Protein AF-A0A8I1T582-F1 (afdb_monomer_lite)

Radius of gyration: 15.67 Å; chains: 1; bounding box: 35×23×48 Å

pLDDT: mean 79.64, std 18.96, range [36.06, 96.5]

Structure (mmCIF, N/CA/C/O backbone):
data_AF-A0A8I1T582-F1
#
_entry.id   AF-A0A8I1T582-F1
#
loop_
_atom_site.group_PDB
_atom_site.id
_atom_site.type_symbol
_atom_site.label_atom_id
_atom_site.label_alt_id
_atom_site.label_comp_id
_atom_site.label_asym_id
_atom_site.label_entity_id
_atom_site.label_seq_id
_atom_site.pdbx_PDB_ins_code
_atom_site.Cartn_x
_atom_site.Cartn_y
_atom_site.Cartn_z
_atom_site.occupancy
_atom_site.B_iso_or_equiv
_atom_site.auth_seq_id
_atom_site.auth_comp_id
_atom_site.auth_asym_id
_atom_site.auth_atom_id
_atom_site.pdbx_PDB_model_num
ATOM 1 N N . MET A 1 1 ? -19.667 -15.562 11.811 1.00 36.06 1 MET A N 1
ATOM 2 C CA . MET A 1 1 ? -19.810 -14.382 12.689 1.00 36.06 1 MET A CA 1
ATOM 3 C C . MET A 1 1 ? -19.505 -13.173 11.829 1.00 36.06 1 MET A C 1
ATOM 5 O O . MET A 1 1 ? -18.399 -13.089 11.318 1.0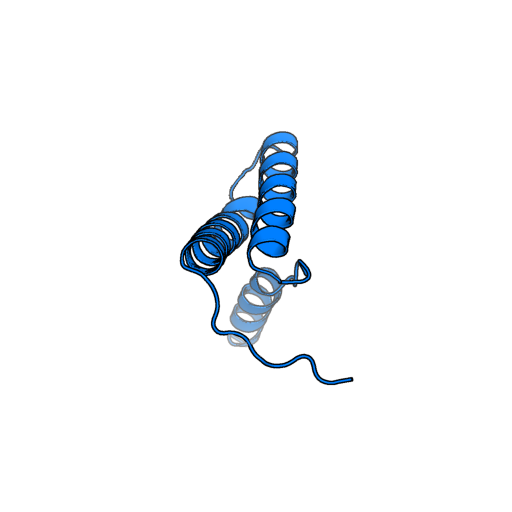0 36.06 1 MET A O 1
ATOM 9 N N . ARG A 1 2 ? -20.511 -12.347 11.535 1.00 45.03 2 ARG A N 1
ATOM 10 C CA . ARG A 1 2 ? -20.349 -11.130 10.733 1.00 45.03 2 ARG A CA 1
ATOM 11 C C . ARG A 1 2 ? -19.971 -10.041 11.734 1.00 45.03 2 ARG A C 1
ATOM 13 O O . ARG A 1 2 ? -20.805 -9.689 12.564 1.00 45.03 2 ARG A O 1
ATOM 20 N N . SER A 1 3 ? -18.700 -9.654 11.768 1.00 50.25 3 SER A N 1
ATOM 21 C CA . SER A 1 3 ? -18.242 -8.561 12.625 1.00 50.25 3 SER A CA 1
ATOM 22 C C . SER A 1 3 ? -19.044 -7.310 12.283 1.00 50.25 3 SER A C 1
ATOM 24 O O . SER A 1 3 ? -19.288 -7.042 11.109 1.00 50.25 3 SER A O 1
ATOM 26 N N . SER A 1 4 ? -19.504 -6.605 13.313 1.00 58.25 4 SER A N 1
ATOM 27 C CA . SER A 1 4 ? -20.115 -5.283 13.198 1.00 58.25 4 SER A CA 1
ATOM 28 C C . SER A 1 4 ? -19.219 -4.407 12.322 1.00 58.25 4 SER A C 1
ATOM 30 O O . SER A 1 4 ? -18.039 -4.267 12.634 1.00 58.25 4 SER A O 1
ATOM 32 N N . GLU A 1 5 ? -19.748 -3.874 11.221 1.00 65.19 5 GLU A N 1
ATOM 33 C CA . GLU A 1 5 ? -19.037 -2.932 10.352 1.00 65.19 5 GLU A CA 1
ATOM 34 C C . GLU A 1 5 ? -18.880 -1.616 11.128 1.00 65.19 5 GLU A C 1
ATOM 36 O O . GLU A 1 5 ? -19.736 -0.737 11.071 1.00 65.19 5 GLU A O 1
ATOM 41 N N . CYS A 1 6 ? -17.831 -1.515 11.951 1.00 74.50 6 CYS A N 1
ATOM 42 C CA . CYS A 1 6 ? -17.360 -0.221 12.430 1.00 74.50 6 CYS A CA 1
ATOM 43 C C . CYS A 1 6 ? -16.920 0.594 11.215 1.00 74.50 6 CYS A C 1
ATOM 45 O O . CYS A 1 6 ? -16.274 0.060 10.311 1.00 74.50 6 CYS A O 1
ATOM 47 N N . GLU A 1 7 ? -17.277 1.876 11.192 1.00 85.12 7 GLU A N 1
ATOM 48 C CA . GLU A 1 7 ? -16.772 2.779 10.164 1.00 85.12 7 GLU A CA 1
ATOM 49 C C . GLU A 1 7 ? -15.239 2.845 10.233 1.00 85.12 7 GLU A C 1
ATOM 51 O O . GLU A 1 7 ? -14.685 2.857 11.339 1.00 85.12 7 GLU A O 1
ATOM 56 N N . PRO A 1 8 ? -14.556 2.882 9.075 1.00 86.12 8 PRO A N 1
ATOM 57 C CA . PRO A 1 8 ? -13.109 2.966 9.045 1.00 86.12 8 PRO A CA 1
ATOM 58 C C . PRO A 1 8 ? -12.646 4.289 9.657 1.00 86.12 8 PRO A C 1
ATOM 60 O O . PRO A 1 8 ? -13.190 5.363 9.389 1.00 86.12 8 PRO A O 1
ATOM 63 N N . THR A 1 9 ? -11.612 4.202 10.476 1.00 93.31 9 THR A N 1
ATOM 64 C CA . THR A 1 9 ? -10.909 5.338 11.062 1.00 93.31 9 THR A CA 1
ATOM 65 C C . THR A 1 9 ? -10.194 6.164 9.989 1.00 93.31 9 THR A C 1
ATOM 67 O O . THR A 1 9 ? -9.916 5.696 8.884 1.00 93.31 9 THR A O 1
ATOM 70 N N . SER A 1 10 ? -9.836 7.407 10.328 1.00 94.38 10 SER A N 1
ATOM 71 C CA . SER A 1 10 ? -9.025 8.260 9.444 1.00 94.38 10 SER A CA 1
ATOM 72 C C . SER A 1 10 ? -7.695 7.602 9.057 1.00 94.38 10 SER A C 1
ATOM 74 O O . SER A 1 10 ? -7.230 7.784 7.933 1.00 94.38 10 SER A O 1
ATOM 76 N N . ASP A 1 11 ? -7.098 6.833 9.970 1.00 93.69 11 ASP A N 1
ATOM 77 C CA . ASP A 1 11 ? -5.828 6.144 9.740 1.00 93.69 11 ASP A CA 1
ATOM 78 C C . ASP A 1 11 ? -6.003 4.967 8.771 1.00 93.69 11 ASP A C 1
ATOM 80 O O . ASP A 1 11 ? -5.183 4.787 7.875 1.00 93.69 11 ASP A O 1
ATOM 84 N N . GLU A 1 12 ? -7.100 4.210 8.884 1.00 93.88 12 GLU A N 1
ATOM 85 C CA . GLU A 1 12 ? -7.435 3.128 7.946 1.00 93.88 12 GLU A CA 1
ATOM 86 C C . GLU A 1 12 ? -7.710 3.662 6.533 1.00 93.88 12 GLU A C 1
ATOM 88 O O . GLU A 1 12 ? -7.285 3.056 5.546 1.00 93.88 12 GLU A O 1
ATOM 93 N N . ILE A 1 13 ? -8.370 4.822 6.419 1.00 94.75 13 ILE A N 1
ATOM 94 C CA . ILE A 1 13 ? -8.601 5.488 5.129 1.00 94.75 13 ILE A CA 1
ATOM 95 C C . ILE A 1 13 ? -7.266 5.891 4.492 1.00 94.75 13 ILE A C 1
ATOM 97 O O . ILE A 1 13 ? -7.027 5.557 3.333 1.00 94.75 13 ILE A O 1
ATOM 101 N N . MET A 1 14 ? -6.383 6.547 5.250 1.00 96.50 14 MET A N 1
ATOM 102 C CA . MET A 1 14 ? -5.062 6.951 4.759 1.00 96.50 14 MET A CA 1
ATOM 103 C C . MET A 1 14 ? -4.201 5.738 4.384 1.00 96.50 14 MET A C 1
ATOM 105 O O . MET A 1 14 ? -3.554 5.728 3.337 1.00 96.50 14 MET A O 1
ATOM 109 N N . ALA A 1 15 ? -4.211 4.691 5.209 1.00 95.94 15 ALA A N 1
ATOM 110 C CA . ALA A 1 15 ? -3.479 3.462 4.937 1.00 95.94 15 ALA A CA 1
ATOM 111 C C . ALA A 1 15 ? -3.941 2.800 3.633 1.00 95.94 15 ALA A C 1
ATOM 113 O O . ALA A 1 15 ? -3.109 2.322 2.859 1.00 95.94 15 ALA A O 1
ATOM 114 N N . ARG A 1 16 ? -5.249 2.827 3.345 1.00 94.19 16 ARG A N 1
ATOM 115 C CA . ARG A 1 16 ? -5.795 2.333 2.077 1.00 94.19 16 ARG A CA 1
ATOM 116 C C . ARG A 1 16 ? -5.276 3.138 0.888 1.00 94.19 16 ARG A C 1
ATOM 118 O O . ARG A 1 16 ? -4.816 2.534 -0.074 1.00 94.19 16 ARG A O 1
ATOM 125 N N . GLU A 1 17 ? -5.299 4.467 0.964 1.00 95.69 17 GLU A N 1
ATOM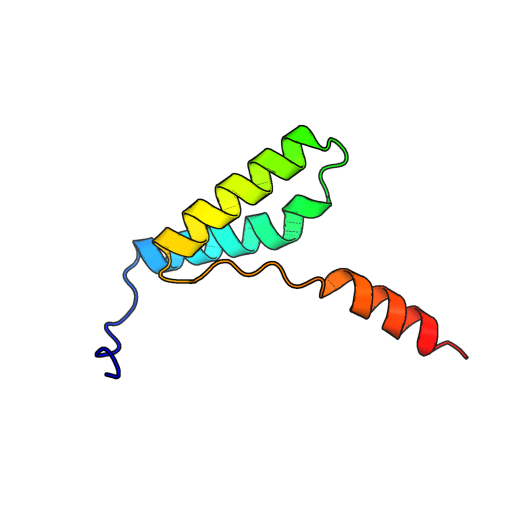 126 C CA . GLU A 1 17 ? -4.799 5.335 -0.114 1.00 95.69 17 GLU A CA 1
ATOM 127 C C . GLU A 1 17 ? -3.313 5.078 -0.412 1.00 95.69 17 GLU A C 1
ATOM 129 O O . GLU A 1 17 ? -2.905 5.005 -1.573 1.00 95.69 17 GLU A O 1
ATOM 134 N N . ILE A 1 18 ? -2.500 4.874 0.631 1.00 95.19 18 ILE A N 1
ATOM 135 C CA . ILE A 1 18 ? -1.082 4.527 0.477 1.00 95.19 18 ILE A CA 1
ATOM 136 C C . ILE A 1 18 ? -0.930 3.141 -0.162 1.00 95.19 18 ILE A C 1
ATOM 138 O O . ILE A 1 18 ? -0.121 2.973 -1.078 1.00 95.19 18 ILE A O 1
ATOM 142 N N . ALA A 1 19 ? -1.700 2.146 0.290 1.00 94.12 19 ALA A N 1
ATOM 143 C CA . ALA A 1 19 ? -1.652 0.799 -0.271 1.00 94.12 19 ALA A CA 1
ATOM 144 C C . ALA A 1 19 ? -2.013 0.795 -1.767 1.00 94.12 19 ALA A C 1
ATOM 146 O O . ALA A 1 19 ? -1.290 0.198 -2.564 1.00 94.12 19 ALA A O 1
ATOM 147 N N . GLU A 1 20 ? -3.076 1.501 -2.161 1.00 90.69 20 GLU A N 1
ATOM 148 C CA . GLU A 1 20 ? -3.483 1.659 -3.564 1.00 90.69 20 GLU A CA 1
ATOM 149 C C . GLU A 1 20 ? -2.386 2.349 -4.388 1.00 90.69 20 GLU A C 1
ATOM 151 O O . GLU A 1 20 ? -1.970 1.832 -5.426 1.00 90.69 20 GLU A O 1
ATOM 156 N N . PHE A 1 21 ? -1.821 3.448 -3.875 1.00 92.62 21 PHE A N 1
ATOM 157 C CA . PHE A 1 21 ? -0.730 4.164 -4.539 1.00 92.62 21 PHE A CA 1
ATOM 158 C C . PHE A 1 21 ? 0.498 3.278 -4.800 1.00 92.62 21 PHE A C 1
ATOM 160 O O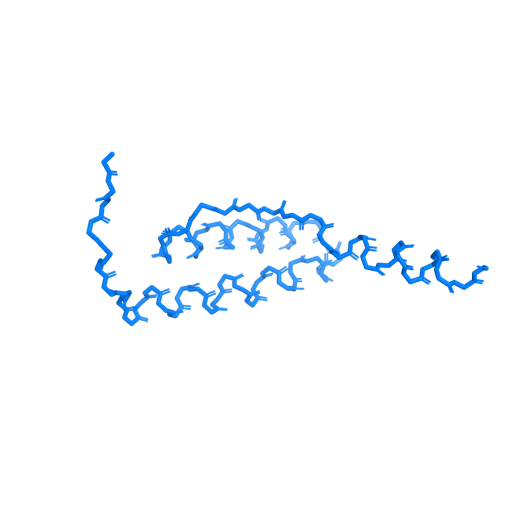 . PHE A 1 21 ? 1.115 3.361 -5.868 1.00 92.62 21 PHE A O 1
ATOM 167 N N . ILE A 1 22 ? 0.872 2.447 -3.821 1.00 92.31 22 ILE A N 1
ATOM 168 C CA . ILE A 1 22 ? 2.004 1.528 -3.945 1.00 92.31 22 ILE A CA 1
ATOM 169 C C . ILE A 1 22 ? 1.668 0.396 -4.918 1.00 92.31 22 ILE A C 1
ATOM 171 O O . ILE A 1 22 ? 2.513 0.059 -5.744 1.00 92.31 22 ILE A O 1
ATOM 175 N N . ALA A 1 23 ? 0.465 -0.182 -4.850 1.00 89.69 23 ALA A N 1
ATOM 176 C CA . ALA A 1 23 ? 0.051 -1.277 -5.728 1.00 89.69 23 ALA A CA 1
ATOM 177 C C . ALA A 1 23 ? 0.119 -0.882 -7.212 1.00 89.69 23 ALA A C 1
ATOM 179 O O . ALA A 1 23 ? 0.640 -1.655 -8.020 1.00 89.69 23 ALA A O 1
ATOM 180 N N . ASP A 1 24 ? -0.315 0.337 -7.539 1.00 88.62 24 ASP A N 1
ATOM 181 C CA . ASP A 1 24 ? -0.276 0.877 -8.902 1.00 88.62 24 ASP A CA 1
ATOM 182 C C . ASP A 1 24 ? 1.154 1.033 -9.438 1.00 88.62 24 ASP A C 1
ATOM 184 O O . ASP A 1 24 ? 1.396 0.848 -10.628 1.00 88.62 24 ASP A O 1
ATOM 188 N N . ARG A 1 25 ? 2.119 1.355 -8.566 1.00 88.94 25 ARG A N 1
ATOM 189 C CA . ARG A 1 25 ? 3.493 1.724 -8.960 1.00 88.94 25 ARG A CA 1
ATOM 190 C C . ARG A 1 25 ? 4.542 0.658 -8.700 1.00 88.94 25 ARG A C 1
ATOM 192 O O . ARG A 1 25 ? 5.638 0.732 -9.251 1.00 88.94 25 ARG A O 1
ATOM 199 N N . ALA A 1 26 ? 4.258 -0.337 -7.863 1.00 90.56 26 ALA A N 1
ATOM 200 C CA . ALA A 1 26 ? 5.244 -1.340 -7.470 1.00 90.56 26 ALA A CA 1
ATOM 201 C C . ALA A 1 26 ? 5.854 -2.047 -8.693 1.00 90.56 26 ALA A C 1
ATOM 203 O O . ALA A 1 26 ? 7.036 -2.396 -8.691 1.00 90.56 26 ALA A O 1
ATOM 204 N N . PHE A 1 27 ? 5.073 -2.219 -9.763 1.00 87.19 27 PHE A N 1
ATOM 205 C CA . PHE A 1 27 ? 5.529 -2.861 -10.994 1.00 87.19 27 PHE A CA 1
ATOM 206 C C . PHE A 1 27 ? 6.335 -1.950 -11.933 1.00 87.19 27 PHE A C 1
ATOM 208 O O . PHE A 1 27 ? 7.054 -2.490 -12.781 1.00 87.19 27 PHE A O 1
ATOM 215 N N . ASP A 1 28 ? 6.317 -0.631 -11.722 1.00 90.25 28 ASP A N 1
ATOM 216 C CA . ASP A 1 28 ? 7.111 0.344 -12.484 1.00 90.25 28 ASP A CA 1
ATOM 217 C C . ASP A 1 28 ? 8.596 0.311 -12.095 1.00 90.25 28 ASP A C 1
ATOM 219 O O . ASP A 1 28 ? 9.472 0.701 -12.873 1.00 90.25 28 ASP A O 1
ATOM 223 N N . PHE A 1 29 ? 8.918 -0.187 -10.896 1.00 87.88 29 PHE A N 1
ATOM 224 C CA . PHE A 1 29 ? 10.302 -0.350 -10.466 1.00 87.88 29 PHE A CA 1
ATOM 225 C C . PHE A 1 29 ? 11.003 -1.423 -11.296 1.00 87.88 29 PHE A C 1
ATOM 227 O O . PHE A 1 29 ? 10.776 -2.617 -11.112 1.00 87.88 29 PHE A O 1
ATOM 234 N N . TRP A 1 30 ? 11.929 -1.012 -12.164 1.00 90.44 30 TRP A N 1
ATOM 235 C CA . TRP A 1 30 ? 12.754 -1.942 -12.940 1.00 90.44 30 TRP A CA 1
ATOM 236 C C . TRP A 1 30 ? 13.621 -2.834 -12.038 1.00 90.44 30 TRP A C 1
ATOM 238 O O . TRP A 1 30 ? 13.722 -4.044 -12.254 1.00 90.44 30 TRP A O 1
ATOM 248 N N . HIS A 1 31 ? 14.205 -2.251 -10.986 1.00 95.56 31 HIS A N 1
ATOM 249 C CA . HIS A 1 31 ? 15.055 -2.971 -10.043 1.00 95.56 31 HIS A CA 1
ATOM 250 C C . HIS A 1 31 ? 14.226 -3.885 -9.134 1.00 95.56 31 HIS A C 1
ATOM 252 O O . HIS A 1 31 ? 13.306 -3.442 -8.443 1.00 95.56 31 HIS A O 1
ATOM 258 N N . HIS A 1 32 ? 14.570 -5.172 -9.113 1.00 92.50 32 HIS A N 1
ATOM 259 C CA . HIS A 1 32 ? 13.812 -6.193 -8.390 1.00 92.50 32 HIS A CA 1
ATOM 260 C C . HIS A 1 32 ? 13.802 -5.965 -6.871 1.00 92.50 32 HIS A C 1
ATOM 262 O O . HIS A 1 32 ? 12.773 -6.195 -6.244 1.00 92.50 32 HIS A O 1
ATOM 268 N N . GLU A 1 33 ? 14.893 -5.459 -6.285 1.00 96.19 33 GLU A N 1
ATOM 269 C CA . GLU A 1 33 ? 14.936 -5.142 -4.848 1.00 96.19 33 GLU A CA 1
ATOM 270 C C . GLU A 1 33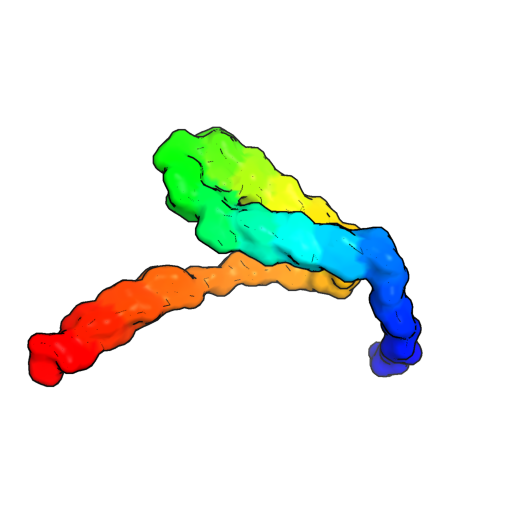 ? 13.982 -3.997 -4.488 1.00 96.19 33 GLU A C 1
ATOM 272 O O . GLU A 1 33 ? 13.219 -4.116 -3.534 1.00 96.19 33 GLU A O 1
ATOM 277 N N . CYS A 1 34 ? 13.944 -2.928 -5.292 1.00 93.06 34 CYS A N 1
ATOM 278 C CA . CYS A 1 34 ? 13.033 -1.802 -5.072 1.00 93.06 34 CYS A CA 1
ATOM 279 C C . CYS A 1 34 ? 11.571 -2.243 -5.187 1.00 93.06 34 CYS A C 1
ATOM 281 O O . CYS A 1 34 ? 10.740 -1.865 -4.366 1.00 93.06 34 CYS A O 1
ATOM 283 N N . ARG A 1 35 ? 11.270 -3.104 -6.166 1.00 93.94 35 ARG A N 1
ATOM 284 C CA . ARG A 1 35 ? 9.952 -3.731 -6.305 1.00 93.94 35 ARG A CA 1
ATOM 285 C C . ARG A 1 35 ? 9.596 -4.578 -5.082 1.00 93.94 35 ARG A C 1
ATOM 287 O O . ARG A 1 35 ? 8.481 -4.477 -4.585 1.00 93.94 35 ARG A O 1
ATOM 294 N N . ALA A 1 36 ? 10.519 -5.400 -4.585 1.00 93.19 36 ALA A N 1
ATOM 295 C CA . ALA A 1 36 ? 10.284 -6.226 -3.402 1.00 93.19 36 ALA A CA 1
ATOM 296 C C . ALA A 1 36 ? 10.010 -5.376 -2.151 1.00 93.19 36 ALA A C 1
ATOM 298 O O . ALA A 1 36 ? 9.127 -5.717 -1.362 1.00 93.19 36 ALA A O 1
ATOM 299 N N . TRP A 1 37 ? 10.722 -4.257 -1.992 1.00 95.19 37 TRP A N 1
ATOM 300 C CA . TRP A 1 37 ? 10.473 -3.302 -0.911 1.00 95.19 37 TRP A CA 1
ATOM 301 C C . TRP A 1 37 ? 9.096 -2.653 -1.048 1.00 95.19 37 TRP A C 1
ATOM 303 O O . TRP A 1 37 ? 8.314 -2.719 -0.107 1.00 95.19 37 TRP A O 1
ATOM 313 N N . ALA A 1 38 ? 8.741 -2.155 -2.236 1.00 93.94 38 ALA A N 1
ATOM 314 C CA . ALA A 1 38 ? 7.416 -1.590 -2.490 1.00 93.94 38 ALA A CA 1
ATOM 315 C C . ALA A 1 38 ? 6.290 -2.596 -2.186 1.00 93.94 38 ALA A C 1
ATOM 317 O O . ALA A 1 38 ? 5.330 -2.272 -1.497 1.00 93.94 38 ALA A O 1
ATOM 318 N N . LEU A 1 39 ? 6.419 -3.852 -2.624 1.00 93.12 39 LEU A N 1
ATOM 319 C CA . LEU A 1 39 ? 5.423 -4.890 -2.328 1.00 93.12 39 LEU A CA 1
ATOM 320 C C . LEU A 1 39 ? 5.353 -5.250 -0.834 1.00 93.12 39 LEU A C 1
ATOM 322 O O . LEU A 1 39 ? 4.288 -5.632 -0.343 1.00 93.12 39 LEU A O 1
ATOM 326 N N . SER A 1 40 ? 6.467 -5.130 -0.111 1.00 94.50 40 SER A N 1
ATOM 327 C CA . SER A 1 40 ? 6.491 -5.331 1.341 1.00 94.50 40 SER A CA 1
ATOM 328 C C . SER A 1 40 ? 5.755 -4.198 2.056 1.00 94.50 40 SER A C 1
ATOM 330 O O . SER A 1 40 ? 4.927 -4.475 2.923 1.00 94.50 40 SER A O 1
ATOM 332 N N . ASP A 1 41 ? 5.972 -2.952 1.632 1.00 93.31 41 ASP A N 1
ATOM 333 C CA . ASP A 1 41 ? 5.259 -1.786 2.158 1.00 93.31 41 ASP A CA 1
ATOM 334 C C . ASP A 1 41 ? 3.760 -1.866 1.852 1.00 93.31 41 ASP A C 1
ATOM 336 O O . ASP A 1 41 ? 2.942 -1.681 2.752 1.00 93.31 41 ASP A O 1
ATOM 340 N N . PHE A 1 42 ? 3.381 -2.233 0.622 1.00 93.50 42 PHE A N 1
ATOM 341 C CA . PHE A 1 42 ? 1.982 -2.477 0.250 1.00 93.50 42 PHE A CA 1
ATOM 342 C C . PHE A 1 42 ? 1.293 -3.425 1.236 1.00 93.50 42 PHE A C 1
ATOM 344 O O . PH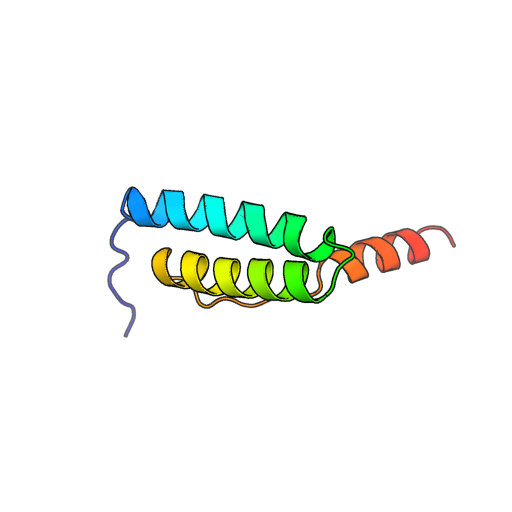E A 1 42 ? 0.206 -3.129 1.734 1.00 93.50 42 PHE A O 1
ATOM 351 N N . LYS A 1 43 ? 1.944 -4.552 1.553 1.00 93.50 43 LYS A N 1
ATOM 352 C CA . LYS A 1 43 ? 1.405 -5.542 2.487 1.00 93.50 43 LYS A CA 1
ATOM 353 C C . LYS A 1 43 ? 1.156 -4.937 3.870 1.00 93.50 43 LYS A C 1
ATOM 355 O O . LYS A 1 43 ? 0.129 -5.230 4.475 1.00 93.50 43 LYS A O 1
ATOM 360 N N . VAL A 1 44 ? 2.078 -4.113 4.368 1.00 95.44 44 VAL A N 1
ATOM 361 C CA . VAL A 1 44 ? 1.942 -3.449 5.674 1.00 95.44 44 VAL A CA 1
ATOM 362 C C . VAL A 1 44 ? 0.747 -2.497 5.673 1.00 95.44 44 VAL A C 1
ATOM 364 O O . VAL A 1 44 ? -0.108 -2.593 6.552 1.00 95.44 44 VAL A O 1
ATOM 367 N N . TRP A 1 45 ? 0.647 -1.627 4.667 1.00 95.75 45 TRP A N 1
ATOM 368 C CA . TRP A 1 45 ? -0.424 -0.633 4.585 1.00 95.75 45 TRP A CA 1
ATOM 369 C C . TRP A 1 45 ? -1.806 -1.257 4.384 1.00 95.75 45 TRP A C 1
ATOM 371 O O . TRP A 1 45 ? -2.763 -0.832 5.026 1.00 95.75 45 TRP A O 1
ATOM 381 N N . ALA A 1 46 ? -1.911 -2.319 3.583 1.00 92.56 46 ALA A N 1
ATOM 382 C CA . ALA A 1 46 ? -3.163 -3.052 3.406 1.00 92.56 46 ALA A CA 1
ATOM 383 C C . ALA A 1 46 ? -3.673 -3.662 4.722 1.00 92.56 46 ALA A C 1
ATOM 385 O O . ALA A 1 46 ? -4.862 -3.570 5.021 1.00 92.56 46 ALA A O 1
ATOM 386 N N . VAL A 1 47 ? -2.771 -4.229 5.533 1.00 94.06 47 VAL A N 1
ATOM 387 C CA . VAL A 1 47 ? -3.123 -4.797 6.843 1.00 94.06 47 VAL A CA 1
ATOM 388 C C . VAL A 1 47 ? -3.577 -3.708 7.815 1.00 94.06 47 VAL A C 1
ATOM 390 O O . VAL A 1 47 ? -4.564 -3.910 8.519 1.00 94.06 47 VAL A O 1
ATOM 393 N N . ILE A 1 48 ? -2.903 -2.552 7.840 1.00 93.25 48 ILE A N 1
ATOM 394 C CA . ILE A 1 48 ? -3.321 -1.404 8.667 1.00 93.25 48 ILE A CA 1
ATOM 395 C C . ILE A 1 48 ? -4.707 -0.911 8.245 1.00 93.25 48 ILE A C 1
ATOM 397 O O . ILE A 1 48 ? -5.519 -0.589 9.101 1.00 93.25 48 ILE A O 1
ATOM 401 N N . ALA A 1 49 ? -5.001 -0.915 6.946 1.00 92.38 49 ALA A N 1
ATOM 402 C CA . ALA A 1 49 ? -6.310 -0.566 6.405 1.00 92.38 49 ALA A CA 1
ATOM 403 C C . ALA A 1 49 ? -7.399 -1.640 6.635 1.00 92.38 49 ALA A C 1
ATOM 405 O O . ALA A 1 49 ? -8.520 -1.486 6.154 1.00 92.38 49 ALA A O 1
ATOM 406 N N . GLY A 1 50 ? -7.085 -2.736 7.338 1.00 90.69 50 GLY A N 1
ATOM 407 C CA . GLY A 1 50 ? -8.033 -3.809 7.648 1.00 90.69 50 GLY A CA 1
ATOM 408 C C . GLY A 1 50 ? -8.290 -4.791 6.499 1.00 90.69 50 GLY A C 1
ATOM 409 O O . GLY A 1 50 ? -9.240 -5.573 6.566 1.00 90.69 50 GLY A O 1
ATOM 410 N N . PHE A 1 51 ? -7.462 -4.778 5.450 1.00 88.00 51 PHE A N 1
ATOM 411 C CA . PHE A 1 51 ? -7.592 -5.660 4.290 1.00 88.00 51 PHE A CA 1
ATOM 412 C C . PHE A 1 51 ? -6.590 -6.819 4.319 1.00 88.00 51 PHE A C 1
ATOM 414 O O . PHE A 1 51 ? -5.484 -6.709 4.849 1.00 88.00 51 PHE A O 1
ATOM 421 N N . ASP A 1 52 ? -6.964 -7.930 3.679 1.00 88.25 52 ASP A N 1
ATOM 422 C CA . ASP A 1 52 ? -6.034 -9.010 3.345 1.00 88.25 52 ASP A CA 1
ATOM 423 C C . ASP A 1 52 ? -5.366 -8.698 1.988 1.00 88.25 52 ASP A C 1
ATOM 425 O O . ASP A 1 52 ? -6.062 -8.633 0.967 1.00 88.25 52 ASP A O 1
ATOM 429 N N . PRO A 1 53 ? -4.047 -8.433 1.940 1.00 84.75 53 PRO A N 1
ATOM 430 C CA . PRO A 1 53 ? -3.368 -8.016 0.719 1.00 84.75 53 PRO A CA 1
ATOM 431 C C . PRO A 1 53 ? -3.282 -9.152 -0.303 1.00 84.75 53 PRO A C 1
ATOM 433 O O . PRO A 1 53 ? -2.463 -10.065 -0.186 1.00 84.75 53 PRO A O 1
ATOM 436 N N . VAL A 1 54 ? -4.069 -9.038 -1.374 1.00 82.62 54 VAL A N 1
ATOM 437 C CA . VAL A 1 54 ? -4.031 -9.952 -2.521 1.00 82.62 54 VAL A CA 1
ATOM 438 C C . VAL A 1 54 ? -3.532 -9.209 -3.754 1.00 82.62 54 VAL A C 1
ATOM 440 O O . VAL A 1 54 ? -4.205 -8.329 -4.289 1.00 82.62 54 VAL A O 1
ATOM 443 N N . LEU A 1 55 ? -2.362 -9.604 -4.255 1.00 70.50 55 LEU A N 1
ATOM 444 C CA . LEU A 1 55 ? -1.883 -9.152 -5.559 1.00 70.50 55 LEU A CA 1
ATOM 445 C C . LEU A 1 55 ? -2.607 -9.951 -6.645 1.00 70.50 55 LEU A C 1
ATOM 447 O O . LEU A 1 55 ? -2.349 -11.139 -6.835 1.00 70.50 55 LEU A O 1
ATOM 451 N N . THR A 1 56 ? -3.514 -9.302 -7.371 1.00 68.50 56 THR A N 1
ATOM 452 C CA . THR A 1 56 ? -4.105 -9.882 -8.582 1.00 68.50 56 THR A CA 1
ATOM 453 C C . THR A 1 56 ? -3.396 -9.310 -9.805 1.00 68.50 56 THR A C 1
ATOM 455 O O . THR A 1 56 ? -3.200 -8.102 -9.913 1.00 68.50 56 THR A O 1
ATOM 458 N N . PHE A 1 57 ? -2.995 -10.166 -10.747 1.00 61.91 57 PHE A N 1
ATOM 459 C CA . PHE A 1 57 ? -2.381 -9.760 -12.019 1.00 61.91 57 PHE A CA 1
ATOM 460 C C . PHE A 1 57 ? -3.431 -9.138 -12.966 1.00 61.91 57 PHE A C 1
ATOM 462 O O . PHE A 1 57 ? -3.676 -9.640 -14.060 1.00 61.91 57 PHE A O 1
ATOM 469 N N . ARG A 1 58 ? -4.095 -8.049 -12.563 1.00 57.75 58 ARG A N 1
ATOM 470 C CA . ARG A 1 58 ? -5.098 -7.378 -13.411 1.00 57.75 58 ARG A CA 1
ATOM 471 C C . ARG A 1 58 ? -4.474 -6.582 -14.563 1.00 57.75 58 ARG A C 1
ATOM 473 O O . ARG A 1 58 ? -5.077 -6.498 -15.625 1.00 57.75 58 ARG A O 1
ATOM 480 N N . HIS A 1 59 ? -3.239 -6.099 -14.414 1.00 50.34 59 HIS A N 1
ATOM 481 C CA . HIS A 1 59 ? -2.563 -5.328 -15.468 1.00 50.34 59 HIS A CA 1
ATOM 482 C C . HIS A 1 59 ? -2.057 -6.161 -16.655 1.00 50.34 59 HIS A C 1
ATOM 484 O O . HIS A 1 59 ? -1.893 -5.613 -17.742 1.00 50.34 59 HIS A O 1
ATOM 490 N N . ARG A 1 60 ? -1.842 -7.476 -16.494 1.00 47.84 60 ARG A N 1
ATOM 491 C CA . ARG A 1 60 ? -1.454 -8.333 -17.628 1.00 47.84 60 ARG A CA 1
ATOM 492 C C . ARG A 1 60 ? -2.653 -8.688 -18.509 1.00 47.84 60 ARG A C 1
ATOM 494 O O . ARG A 1 60 ? -2.519 -8.702 -19.724 1.00 47.84 60 ARG A O 1
ATOM 501 N N . LEU A 1 61 ? -3.826 -8.883 -17.903 1.00 46.69 61 LEU A N 1
ATOM 502 C CA . LEU A 1 61 ? -5.052 -9.185 -18.641 1.00 46.69 61 LEU A CA 1
ATOM 503 C C . LEU A 1 61 ? -5.542 -7.990 -19.459 1.00 46.69 61 LEU A C 1
ATOM 505 O O . LEU A 1 61 ? -5.929 -8.192 -20.593 1.00 46.69 61 LEU A O 1
ATOM 509 N N . ALA A 1 62 ? -5.441 -6.751 -18.966 1.00 50.53 62 ALA A N 1
ATOM 510 C CA . ALA A 1 62 ? -5.824 -5.579 -19.764 1.00 50.53 62 ALA A CA 1
ATOM 511 C C . ALA A 1 62 ? -4.953 -5.404 -21.029 1.00 50.53 62 ALA A C 1
ATOM 513 O O . ALA A 1 62 ? -5.453 -4.999 -22.076 1.00 50.53 62 ALA A O 1
ATOM 514 N N . ALA A 1 63 ? -3.660 -5.745 -20.955 1.00 50.84 63 ALA A N 1
ATOM 515 C CA . ALA A 1 63 ? -2.770 -5.753 -22.117 1.00 50.84 63 ALA A CA 1
ATOM 516 C C . ALA A 1 63 ? -3.056 -6.933 -23.069 1.00 50.84 63 ALA A C 1
ATOM 518 O O . ALA A 1 63 ? -2.993 -6.769 -24.284 1.00 50.84 63 ALA A O 1
ATOM 519 N N . GLU A 1 64 ? -3.400 -8.107 -22.530 1.00 49.50 64 GLU A N 1
ATOM 520 C CA . GLU A 1 64 ? -3.792 -9.289 -23.314 1.00 49.50 64 GLU A CA 1
ATOM 521 C C . GLU A 1 64 ? -5.186 -9.123 -23.964 1.00 49.50 64 GLU A C 1
ATOM 523 O O . GLU A 1 64 ? -5.372 -9.519 -25.110 1.00 49.50 64 GLU A O 1
ATOM 528 N N . GLU A 1 65 ? -6.149 -8.480 -23.297 1.00 50.59 65 GLU A N 1
ATOM 529 C CA . GLU A 1 65 ? -7.487 -8.163 -23.822 1.00 50.59 65 GLU A CA 1
ATOM 530 C C . GLU A 1 65 ? -7.429 -7.088 -24.914 1.00 50.59 65 GLU A C 1
ATOM 532 O O . GLU A 1 65 ? -8.081 -7.237 -25.948 1.00 50.59 65 GLU A O 1
ATOM 537 N N . ALA A 1 66 ? -6.599 -6.051 -24.744 1.00 55.09 66 ALA A N 1
ATOM 538 C CA . ALA A 1 66 ? -6.344 -5.070 -25.799 1.00 55.09 66 ALA A CA 1
ATOM 539 C C . ALA A 1 66 ? -5.697 -5.719 -27.037 1.00 55.09 66 ALA A C 1
ATOM 541 O O . ALA A 1 66 ? -6.089 -5.414 -28.159 1.00 55.09 66 ALA A O 1
ATOM 542 N N . ALA A 1 67 ? -4.773 -6.667 -26.845 1.00 54.38 67 ALA A N 1
ATOM 543 C CA . ALA A 1 67 ? -4.154 -7.411 -27.943 1.00 54.38 67 ALA A CA 1
ATOM 544 C C . ALA A 1 67 ? -5.118 -8.393 -28.644 1.00 54.38 67 ALA A C 1
ATOM 546 O O . ALA A 1 67 ? -4.917 -8.715 -29.813 1.00 54.38 67 ALA A O 1
ATOM 547 N N . CYS A 1 68 ? -6.163 -8.866 -27.956 1.00 42.19 68 CYS A N 1
ATOM 548 C CA . CYS A 1 68 ? -7.148 -9.803 -28.510 1.00 42.19 68 CYS A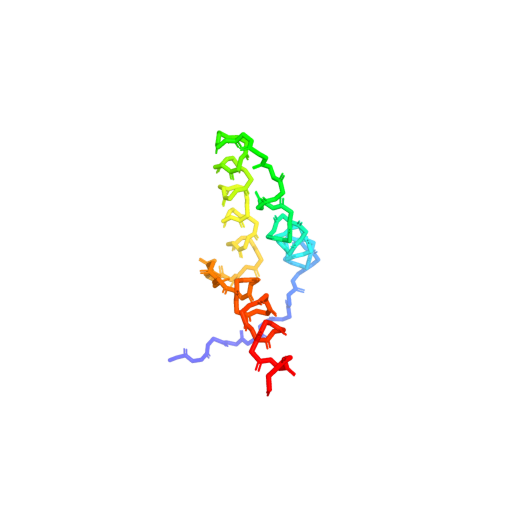 CA 1
ATOM 549 C C . CYS A 1 68 ? -8.330 -9.102 -29.213 1.00 42.19 68 CYS A C 1
ATOM 551 O O . CYS A 1 68 ? -9.050 -9.740 -29.973 1.00 42.19 68 CYS A O 1
ATOM 553 N N . SER A 1 69 ? -8.536 -7.798 -28.983 1.00 53.00 69 SER A N 1
ATOM 554 C CA . SER A 1 69 ? -9.605 -7.007 -29.617 1.00 53.00 69 SER A CA 1
ATOM 555 C C . SER A 1 69 ? -9.216 -6.404 -30.980 1.00 53.00 69 SER A C 1
ATOM 557 O O . SER A 1 69 ? -10.052 -5.754 -31.608 1.00 53.00 69 SER A O 1
ATOM 559 N N . GLU A 1 70 ? -7.974 -6.597 -31.437 1.00 50.22 70 GLU A N 1
ATOM 560 C CA . GLU A 1 70 ? -7.469 -6.119 -32.737 1.00 50.22 70 GLU A CA 1
ATOM 561 C C . GLU A 1 70 ? -7.388 -7.228 -33.812 1.00 50.22 70 GLU A C 1
ATOM 563 O O . GLU A 1 70 ? -6.602 -7.115 -34.755 1.00 50.22 70 GLU A O 1
ATOM 568 N N . HIS A 1 71 ? -8.167 -8.311 -33.694 1.00 43.81 71 HIS A N 1
ATOM 569 C CA . HIS A 1 71 ? -8.317 -9.335 -34.745 1.00 43.81 71 HIS A CA 1
ATOM 570 C C . HIS A 1 71 ? -9.779 -9.575 -35.125 1.00 43.81 71 HIS A C 1
ATOM 572 O O . HIS A 1 71 ? -10.615 -9.738 -34.210 1.00 43.81 71 HIS A O 1
#

Secondary structure (DSSP, 8-state):
-----PPPPHHHHHHHHHHHHHHHHGGG--SHHHHHHHHHHHHHHHHHTT-------HHHHHHHHHHHTT-

Sequence (71 aa):
MRSSECEPTSDEIMAREIAEFIADRAFDFWHHECRAWALSDFKVWAVIAGFDPVLTFRHRLAAEEAACSEH

Foldseek 3Di:
DDPDPDDFDPLLVVLVVLLVVLLVCLVVDPDPVSSVVSVVSSCVSCVSNVHHDDNDPPVVVVVVVVVVVPD